Protein AF-A0A212CQG6-F1 (afdb_monomer_lite)

Structure (mmCIF, N/CA/C/O backbone):
data_AF-A0A212CQG6-F1
#
_entry.id   AF-A0A212CQG6-F1
#
loop_
_atom_site.group_PDB
_atom_site.id
_atom_site.type_symbol
_atom_site.label_atom_id
_atom_site.label_alt_id
_atom_site.label_comp_id
_atom_site.label_asym_id
_atom_site.label_entity_id
_atom_site.label_seq_id
_atom_site.pdbx_PDB_ins_code
_atom_site.Cartn_x
_atom_site.Cartn_y
_atom_site.Cartn_z
_atom_site.occupancy
_atom_site.B_iso_or_equiv
_atom_site.auth_seq_id
_atom_site.auth_comp_id
_atom_site.auth_asym_id
_atom_site.auth_atom_id
_atom_site.pdbx_PDB_model_num
ATOM 1 N N . MET A 1 1 ? 47.021 -49.948 10.231 1.00 38.47 1 MET A N 1
ATOM 2 C CA . MET A 1 1 ? 47.602 -49.921 8.871 1.00 38.47 1 MET A CA 1
ATOM 3 C C . MET A 1 1 ? 46.712 -50.803 8.015 1.00 38.47 1 MET A C 1
ATOM 5 O O . MET A 1 1 ? 46.588 -51.970 8.334 1.00 38.47 1 MET A O 1
ATOM 9 N N . PHE A 1 2 ? 45.739 -50.201 7.339 1.00 29.62 2 PHE A N 1
ATOM 10 C CA . PHE A 1 2 ? 45.788 -49.665 5.967 1.00 29.62 2 PHE A CA 1
ATOM 11 C C . PHE A 1 2 ? 45.407 -50.724 4.922 1.00 29.62 2 PHE A C 1
ATOM 13 O O . PHE A 1 2 ? 45.912 -51.838 4.961 1.00 29.62 2 PHE A O 1
ATOM 20 N N . SER A 1 3 ? 44.562 -50.278 3.989 1.00 38.19 3 SER A N 1
ATOM 21 C CA . SER A 1 3 ? 44.072 -50.918 2.759 1.00 38.19 3 SER A CA 1
ATOM 22 C C . SER A 1 3 ? 42.860 -51.841 2.916 1.00 38.19 3 SER A C 1
ATOM 24 O O . SER A 1 3 ? 42.964 -52.923 3.472 1.00 38.19 3 SER A O 1
ATOM 26 N N . SER A 1 4 ? 41.636 -51.415 2.581 1.00 43.22 4 SER A N 1
ATOM 27 C CA . SER A 1 4 ? 41.109 -50.916 1.288 1.00 43.22 4 SER A CA 1
ATOM 28 C C . SER A 1 4 ? 40.989 -52.015 0.237 1.00 43.22 4 SER A C 1
ATOM 30 O O . SER A 1 4 ? 41.993 -52.411 -0.340 1.00 43.22 4 SER A O 1
ATOM 32 N N . LEU A 1 5 ? 39.749 -52.409 -0.073 1.00 51.06 5 LEU A N 1
ATOM 33 C CA . LEU A 1 5 ? 39.293 -52.641 -1.447 1.00 51.06 5 LEU A CA 1
ATOM 34 C C . LEU A 1 5 ? 37.752 -52.591 -1.484 1.00 51.06 5 LEU A C 1
ATOM 36 O O . LEU A 1 5 ? 37.067 -53.608 -1.512 1.00 51.06 5 LEU A O 1
ATOM 40 N N . TRP A 1 6 ? 37.195 -51.376 -1.420 1.00 42.91 6 TRP A N 1
ATOM 41 C CA . TRP A 1 6 ? 35.803 -51.149 -1.812 1.00 42.91 6 TRP A CA 1
ATOM 42 C C . TRP A 1 6 ? 35.718 -51.286 -3.327 1.00 42.91 6 TRP A C 1
ATOM 44 O O . TRP A 1 6 ? 36.415 -50.593 -4.071 1.00 42.91 6 TRP A O 1
ATOM 54 N N . ASN A 1 7 ? 34.913 -52.250 -3.754 1.00 45.47 7 ASN A N 1
ATOM 55 C CA . ASN A 1 7 ? 34.765 -52.635 -5.142 1.00 45.47 7 ASN A CA 1
ATOM 56 C C . ASN A 1 7 ? 34.152 -51.480 -5.946 1.00 45.47 7 ASN A C 1
ATOM 58 O O . ASN A 1 7 ? 33.203 -50.826 -5.514 1.00 45.47 7 ASN A O 1
ATOM 62 N N . GLN A 1 8 ? 34.748 -51.225 -7.103 1.00 41.41 8 GLN A N 1
ATOM 63 C CA . GLN A 1 8 ? 34.442 -50.117 -7.996 1.00 41.41 8 GLN A CA 1
ATOM 64 C C . GLN A 1 8 ? 33.073 -50.335 -8.648 1.00 41.41 8 GLN A C 1
ATOM 66 O O . GLN A 1 8 ? 32.881 -51.310 -9.372 1.00 41.41 8 GLN A O 1
ATOM 71 N N . HIS A 1 9 ? 32.138 -49.406 -8.442 1.00 45.62 9 HIS A N 1
ATOM 72 C CA . HIS A 1 9 ? 30.946 -49.294 -9.278 1.00 45.62 9 HIS A CA 1
ATOM 73 C C . HIS A 1 9 ? 30.843 -47.867 -9.831 1.00 45.62 9 HIS A C 1
ATOM 75 O O . HIS A 1 9 ? 31.019 -46.875 -9.130 1.00 45.62 9 HIS A O 1
ATOM 81 N N . THR A 1 10 ? 30.659 -47.822 -11.142 1.00 57.56 10 THR A N 1
ATOM 82 C CA . THR A 1 10 ? 30.784 -46.716 -12.100 1.00 57.56 10 THR A CA 1
ATOM 83 C C . THR A 1 10 ? 29.965 -45.456 -11.777 1.00 57.56 10 THR A C 1
ATOM 85 O O . THR A 1 10 ? 28.824 -45.600 -11.336 1.00 57.56 10 THR A O 1
ATOM 88 N N . PRO A 1 11 ? 30.428 -44.234 -12.122 1.00 39.69 11 PRO A N 1
ATOM 89 C CA . PRO A 1 11 ? 29.563 -43.061 -12.141 1.00 39.69 11 PRO A CA 1
ATOM 90 C C . PRO A 1 11 ? 28.748 -43.052 -13.441 1.00 39.69 11 PRO A C 1
ATOM 92 O O . PRO A 1 11 ? 29.290 -42.939 -14.542 1.00 39.69 11 PRO A O 1
ATOM 95 N N . GLN A 1 12 ? 27.430 -43.192 -13.323 1.00 43.44 12 GLN A N 1
ATOM 96 C CA . GLN A 1 12 ? 26.518 -43.027 -14.450 1.00 43.44 12 GLN A CA 1
ATOM 97 C C . GLN A 1 12 ? 26.295 -41.528 -14.697 1.00 43.44 12 GLN A C 1
ATOM 99 O O . GLN A 1 12 ? 26.003 -40.763 -13.779 1.00 43.44 12 GLN A O 1
ATOM 104 N N . LYS A 1 13 ? 26.519 -41.128 -15.952 1.00 42.31 13 LYS A N 1
ATOM 105 C CA . LYS A 1 13 ? 26.384 -39.778 -16.507 1.00 42.31 13 LYS A CA 1
ATOM 106 C C . LYS A 1 13 ? 25.130 -39.040 -16.027 1.00 42.31 13 LYS A C 1
ATOM 108 O O . LYS A 1 13 ? 24.023 -39.565 -16.085 1.00 42.31 13 LYS A O 1
ATOM 113 N N . ALA A 1 14 ? 25.332 -37.769 -15.695 1.00 41.09 14 ALA A N 1
ATOM 114 C CA . ALA A 1 14 ? 24.298 -36.752 -15.597 1.00 41.09 14 ALA A CA 1
ATOM 115 C C . ALA A 1 14 ? 23.564 -36.555 -16.938 1.00 41.09 14 ALA A C 1
ATOM 117 O O . ALA A 1 14 ? 24.206 -36.433 -17.981 1.00 41.09 14 ALA A O 1
ATOM 118 N N . MET A 1 15 ? 22.235 -36.454 -16.882 1.00 38.47 15 MET A N 1
ATOM 119 C CA . MET A 1 15 ? 21.417 -35.674 -17.817 1.00 38.47 15 MET A CA 1
ATOM 120 C C . MET A 1 15 ? 20.068 -35.374 -17.152 1.00 38.47 15 MET A C 1
ATOM 122 O O . MET A 1 15 ? 19.092 -36.100 -17.307 1.00 38.47 15 MET A O 1
ATOM 126 N N . ALA A 1 16 ? 20.024 -34.318 -16.341 1.00 34.41 16 ALA A N 1
ATOM 127 C CA . ALA A 1 16 ? 18.751 -33.706 -15.992 1.00 34.41 16 ALA A CA 1
ATOM 128 C C . ALA A 1 16 ? 18.310 -32.884 -17.211 1.00 34.41 16 ALA A C 1
ATOM 130 O O . ALA A 1 16 ? 18.997 -31.944 -17.608 1.00 34.41 16 ALA A O 1
ATOM 131 N N . TYR A 1 17 ? 17.214 -33.302 -17.841 1.00 33.97 17 TYR A N 1
ATOM 132 C CA . TYR A 1 17 ? 16.512 -32.534 -18.866 1.00 33.97 17 TYR A CA 1
ATOM 133 C C . TYR A 1 17 ? 16.057 -31.213 -18.230 1.00 33.97 17 TYR A C 1
ATOM 135 O O . TYR A 1 17 ? 15.353 -31.233 -17.222 1.00 33.97 17 TYR A O 1
ATOM 143 N N . PHE A 1 18 ? 16.500 -30.079 -18.769 1.00 33.38 18 PHE A N 1
ATOM 144 C CA . PHE A 1 18 ? 16.054 -28.761 -18.326 1.00 33.38 18 PHE A CA 1
ATOM 145 C C . PHE A 1 18 ? 14.871 -28.3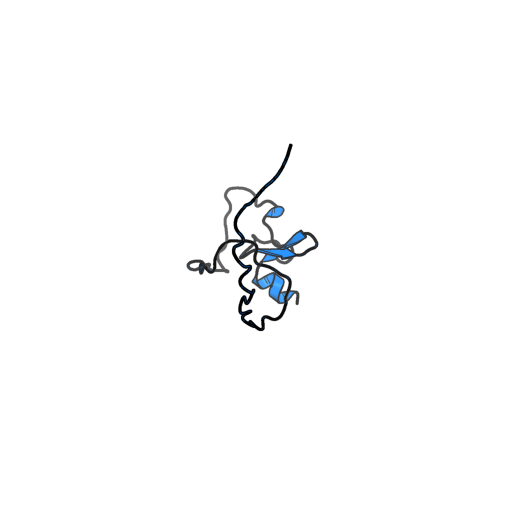56 -19.209 1.00 33.38 18 PHE A C 1
ATOM 147 O O . PHE A 1 18 ? 15.026 -28.210 -20.420 1.00 33.38 18 PHE A O 1
ATOM 154 N N . GLU A 1 19 ? 13.684 -28.239 -18.618 1.00 45.59 19 GLU A N 1
ATOM 155 C CA . GLU A 1 19 ? 12.506 -27.688 -19.284 1.00 45.59 19 GLU A CA 1
ATOM 156 C C . GLU A 1 19 ? 12.685 -26.169 -19.423 1.00 45.59 19 GLU A C 1
ATOM 158 O O . GLU A 1 19 ? 12.787 -25.449 -18.428 1.00 45.59 19 GLU A O 1
ATOM 163 N N . GLU A 1 20 ? 12.737 -25.666 -20.657 1.00 43.12 20 GLU A N 1
ATOM 164 C CA . GLU A 1 20 ? 12.608 -24.234 -20.922 1.00 43.12 20 GLU A CA 1
ATOM 165 C C . GLU A 1 20 ? 11.164 -23.796 -20.659 1.00 43.12 20 GLU A C 1
ATOM 167 O O . GLU A 1 20 ? 10.256 -24.082 -21.439 1.00 43.12 20 GLU A O 1
ATOM 172 N N . GLN A 1 21 ? 10.951 -23.060 -19.569 1.00 40.47 21 GLN A N 1
ATOM 173 C CA . GLN A 1 21 ? 9.756 -22.244 -19.387 1.00 40.47 21 GLN A CA 1
ATOM 174 C C . GLN A 1 21 ? 10.154 -20.778 -19.528 1.00 40.47 21 GLN A C 1
ATOM 176 O O . GLN A 1 21 ? 10.740 -20.177 -18.627 1.00 40.47 21 GLN A O 1
ATOM 181 N N . GLY A 1 22 ? 9.837 -20.214 -20.694 1.00 41.88 22 GLY A N 1
ATOM 182 C CA . GLY A 1 22 ? 9.922 -18.787 -20.970 1.00 41.88 22 GLY A CA 1
ATOM 183 C C . GLY A 1 22 ? 8.990 -18.010 -20.042 1.00 41.88 22 GLY A C 1
ATOM 184 O O . GLY A 1 22 ? 7.814 -17.820 -20.338 1.00 41.88 22 GLY A O 1
ATOM 185 N N . GLY A 1 23 ? 9.525 -17.574 -18.906 1.00 40.84 23 GLY A N 1
ATOM 186 C CA . GLY A 1 23 ? 8.866 -16.700 -17.946 1.00 40.84 23 GLY A CA 1
ATOM 187 C C . GLY A 1 23 ? 9.632 -15.390 -17.840 1.00 40.84 23 GLY A C 1
ATOM 188 O O . GLY A 1 23 ? 10.787 -15.364 -17.425 1.00 40.84 23 GLY A O 1
ATOM 189 N N . VAL A 1 24 ? 8.985 -14.294 -18.226 1.00 54.56 24 VAL A N 1
ATOM 190 C CA . VAL A 1 24 ? 9.491 -12.924 -18.069 1.00 54.56 24 VAL A CA 1
ATOM 191 C C . VAL A 1 24 ? 9.855 -12.692 -16.591 1.00 54.56 24 VAL A C 1
ATOM 193 O O . VAL A 1 24 ? 8.999 -12.924 -15.731 1.00 54.56 24 VAL A O 1
ATOM 196 N N . PRO A 1 25 ? 11.069 -12.231 -16.237 1.00 45.91 25 PRO A N 1
ATOM 197 C CA . PRO A 1 25 ? 11.430 -12.053 -14.842 1.00 45.91 25 PRO A CA 1
ATOM 198 C C . PRO A 1 25 ? 10.868 -10.715 -14.362 1.00 45.91 25 PRO A C 1
ATOM 200 O O . PRO A 1 25 ? 11.549 -9.694 -14.367 1.00 45.91 25 PRO A O 1
ATOM 203 N N . CYS A 1 26 ? 9.609 -10.695 -13.934 1.00 48.59 26 CYS A N 1
ATOM 204 C CA . CYS A 1 26 ? 9.146 -9.617 -13.071 1.00 48.59 26 CYS A CA 1
ATOM 205 C C . CYS A 1 26 ? 9.407 -10.043 -11.624 1.00 48.59 26 CYS A C 1
ATOM 207 O O . CYS A 1 26 ? 8.706 -10.894 -11.078 1.00 48.59 26 CYS A O 1
ATOM 209 N N . GLY A 1 27 ? 10.471 -9.487 -11.037 1.00 53.06 27 GLY A N 1
ATOM 210 C CA . GLY A 1 27 ? 10.997 -9.798 -9.706 1.00 53.06 27 GLY A CA 1
ATOM 211 C C . GLY A 1 27 ? 10.093 -9.389 -8.539 1.00 53.06 27 GLY A C 1
ATOM 212 O O . GLY A 1 27 ? 10.509 -8.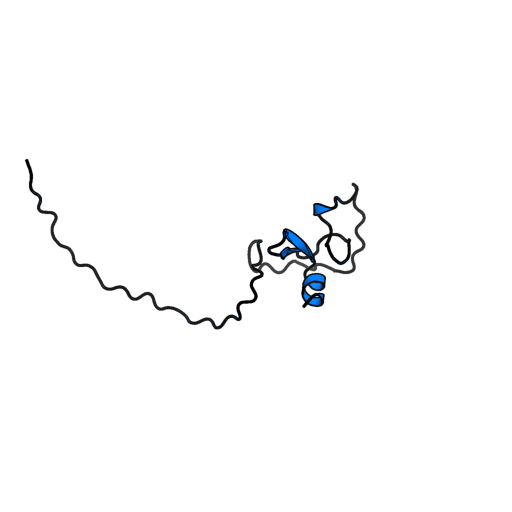627 -7.674 1.00 53.06 27 GLY A O 1
ATOM 213 N N . PHE A 1 28 ? 8.876 -9.926 -8.483 1.00 48.81 28 PHE A N 1
ATOM 214 C CA . PHE A 1 28 ? 8.002 -9.869 -7.314 1.00 48.81 28 PHE A CA 1
ATOM 215 C C . PHE A 1 28 ? 7.456 -11.272 -7.040 1.00 48.81 28 PHE A C 1
ATOM 217 O O . PHE A 1 28 ? 6.321 -11.604 -7.378 1.00 48.81 28 PHE A O 1
ATOM 224 N N . THR A 1 29 ? 8.286 -12.131 -6.449 1.00 52.50 29 THR A N 1
ATOM 225 C CA . THR A 1 29 ? 7.875 -13.474 -6.026 1.00 52.50 29 THR A CA 1
ATOM 226 C C . THR A 1 29 ? 6.744 -13.385 -4.999 1.00 52.50 29 THR A C 1
ATOM 228 O O . THR A 1 29 ? 6.902 -12.762 -3.948 1.00 52.50 29 THR A O 1
ATOM 231 N N . ARG A 1 30 ? 5.604 -14.022 -5.295 1.00 58.00 30 ARG A N 1
ATOM 232 C CA . ARG A 1 30 ? 4.466 -14.199 -4.379 1.00 58.00 30 ARG A CA 1
ATOM 233 C C . ARG A 1 30 ? 4.939 -14.965 -3.139 1.00 58.00 30 ARG A C 1
ATOM 235 O O . ARG A 1 30 ? 5.377 -16.101 -3.263 1.00 58.00 30 ARG A O 1
ATOM 242 N N . GLN A 1 31 ? 4.866 -14.364 -1.952 1.00 59.44 31 GLN A N 1
ATOM 243 C CA . GLN A 1 31 ? 5.419 -14.961 -0.723 1.00 59.44 31 GLN A CA 1
ATOM 244 C C . GLN A 1 31 ? 4.418 -15.794 0.106 1.00 59.44 31 GLN A C 1
ATOM 246 O O . GLN A 1 31 ? 4.654 -16.006 1.290 1.00 59.44 31 GLN A O 1
ATOM 251 N N . ASN A 1 32 ? 3.307 -16.291 -0.455 1.00 62.97 32 ASN A N 1
ATOM 252 C CA . ASN A 1 32 ? 2.416 -17.190 0.295 1.00 62.97 32 ASN A CA 1
ATOM 253 C C . ASN A 1 32 ? 1.748 -18.252 -0.599 1.00 62.97 32 ASN A C 1
ATOM 255 O O . ASN A 1 32 ? 1.251 -17.944 -1.686 1.00 62.97 32 ASN A O 1
ATOM 259 N N . SER A 1 33 ? 1.814 -19.476 -0.070 1.00 61.75 33 SER A N 1
ATOM 260 C CA . SER A 1 33 ? 1.324 -20.803 -0.454 1.00 61.75 33 SER A CA 1
ATOM 261 C C . SER A 1 33 ? 0.337 -20.883 -1.616 1.00 61.75 33 SER A C 1
ATOM 263 O O . SER A 1 33 ? -0.769 -20.370 -1.517 1.00 61.75 33 SER A O 1
ATOM 265 N N . GLY A 1 34 ? 0.719 -21.658 -2.638 1.00 61.28 34 GLY A N 1
ATOM 266 C CA . GLY A 1 34 ? -0.186 -22.371 -3.543 1.00 61.28 34 GLY A CA 1
ATOM 267 C C . GLY A 1 34 ? -1.058 -21.528 -4.477 1.00 61.28 34 GLY A C 1
ATOM 268 O O . GLY A 1 34 ? -1.466 -20.410 -4.192 1.00 61.28 34 GLY A O 1
ATOM 269 N N . ASN A 1 35 ? -1.406 -22.119 -5.617 1.00 65.38 35 ASN A N 1
ATOM 270 C CA . ASN A 1 35 ? -2.311 -21.541 -6.611 1.00 65.38 35 ASN A CA 1
ATOM 271 C C . ASN A 1 35 ? -3.790 -21.564 -6.155 1.00 65.38 35 ASN A C 1
ATOM 273 O O . ASN A 1 35 ? -4.685 -21.641 -6.995 1.00 65.38 35 ASN A O 1
ATOM 277 N N . SER A 1 36 ? -4.068 -21.575 -4.842 1.00 60.19 36 SER A N 1
ATOM 278 C CA . SER A 1 36 ? -5.439 -21.630 -4.334 1.00 60.19 36 SER A CA 1
ATOM 279 C C . SER A 1 36 ? -6.136 -20.313 -4.654 1.00 60.19 36 SER A C 1
ATOM 281 O O . SER A 1 36 ? -5.855 -19.276 -4.048 1.00 60.19 36 SER A O 1
ATOM 283 N N . ILE A 1 37 ? -7.027 -20.376 -5.636 1.00 59.81 37 ILE A N 1
ATOM 284 C CA . ILE A 1 37 ? -8.024 -19.355 -5.915 1.00 59.81 37 ILE A CA 1
ATOM 285 C C . ILE A 1 37 ? -8.783 -19.053 -4.617 1.00 59.81 37 ILE A C 1
ATOM 287 O O . ILE A 1 37 ? -9.364 -19.940 -3.995 1.00 59.81 37 ILE A O 1
ATOM 291 N N . SER A 1 38 ? -8.681 -17.805 -4.160 1.00 63.31 38 SER A N 1
ATOM 292 C CA . SER A 1 38 ? -9.446 -17.307 -3.021 1.00 63.31 38 SER A CA 1
ATOM 293 C C . SER A 1 38 ? -10.915 -17.354 -3.411 1.00 63.31 38 SER A C 1
ATOM 295 O O . SER A 1 38 ? -11.278 -16.760 -4.423 1.00 63.31 38 SER A O 1
ATOM 297 N N . LEU A 1 39 ? -11.730 -18.071 -2.638 1.00 58.19 39 LEU A N 1
ATOM 298 C CA . LEU A 1 39 ? -13.182 -18.039 -2.781 1.00 58.19 39 LEU A CA 1
ATOM 299 C C . LEU A 1 39 ? -13.628 -16.585 -2.589 1.00 58.19 39 LEU A C 1
ATOM 301 O O . LEU A 1 39 ? -13.359 -16.001 -1.540 1.00 58.19 39 LEU A O 1
ATOM 305 N N . ASP A 1 40 ? -14.162 -16.013 -3.666 1.00 60.28 40 ASP A N 1
ATOM 306 C CA . ASP A 1 40 ? -14.941 -14.775 -3.751 1.00 60.28 40 ASP A CA 1
ATOM 307 C C . ASP A 1 40 ? -14.496 -13.670 -2.783 1.00 60.28 40 ASP A C 1
ATOM 309 O O . ASP A 1 40 ? -15.165 -13.315 -1.813 1.00 60.28 40 ASP A O 1
ATOM 313 N N . PHE A 1 41 ? -13.304 -13.132 -3.043 1.00 61.72 41 PHE A N 1
ATOM 314 C CA . PHE A 1 41 ? -12.883 -11.887 -2.424 1.00 61.72 41 PHE A CA 1
ATOM 315 C C . PHE A 1 41 ? -13.569 -10.726 -3.156 1.00 61.72 41 PHE A C 1
ATOM 317 O O . PHE A 1 41 ? -13.116 -10.334 -4.230 1.00 61.72 41 PHE A O 1
ATOM 324 N N . GLU A 1 42 ? -14.643 -10.192 -2.576 1.00 67.44 42 GLU A N 1
ATOM 325 C CA . GLU A 1 42 ? -15.317 -8.984 -3.062 1.00 67.44 42 GLU A CA 1
ATOM 326 C C . GLU A 1 42 ? -14.490 -7.741 -2.671 1.00 67.44 42 GLU A C 1
ATOM 328 O O . GLU A 1 42 ? -14.433 -7.388 -1.488 1.00 67.44 42 GLU A O 1
ATOM 333 N N . PRO A 1 43 ? -13.815 -7.073 -3.627 1.00 58.88 43 PRO A N 1
ATOM 334 C CA . PRO A 1 43 ? -12.900 -5.964 -3.346 1.00 58.88 43 PRO A CA 1
ATOM 335 C C . PRO A 1 43 ? -13.590 -4.692 -2.843 1.00 58.88 43 PRO A C 1
ATOM 337 O O . PRO A 1 43 ? -12.906 -3.813 -2.321 1.00 58.88 43 PRO A O 1
ATOM 340 N N . ASP A 1 44 ? -14.916 -4.617 -2.967 1.00 63.62 44 ASP A N 1
ATOM 341 C CA . ASP A 1 44 ? -15.735 -3.468 -2.570 1.00 63.62 44 ASP A CA 1
ATOM 342 C C . ASP A 1 44 ? -16.409 -3.650 -1.197 1.00 63.62 44 ASP A C 1
ATOM 344 O O . ASP A 1 44 ? -17.287 -2.876 -0.818 1.00 63.62 44 ASP A O 1
ATOM 348 N N . ALA A 1 45 ? -16.017 -4.667 -0.423 1.00 72.12 45 ALA A N 1
ATOM 349 C CA . ALA A 1 45 ? -16.531 -4.841 0.930 1.00 72.12 45 ALA A CA 1
ATOM 350 C C . ALA A 1 45 ? -15.973 -3.763 1.880 1.00 72.12 45 ALA A C 1
ATOM 352 O O . ALA A 1 45 ? -14.765 -3.663 2.104 1.00 72.12 45 ALA A O 1
ATOM 353 N N . GLU A 1 46 ? -16.858 -2.976 2.496 1.00 79.19 46 GLU A N 1
ATOM 354 C CA . GLU A 1 46 ? -16.485 -2.095 3.603 1.00 79.19 46 GLU A CA 1
ATOM 355 C C . GLU A 1 46 ? -16.210 -2.926 4.866 1.00 79.19 46 GLU A C 1
ATOM 357 O O . GLU A 1 46 ? -17.088 -3.608 5.396 1.00 79.19 46 GLU A O 1
ATOM 362 N N . TYR A 1 47 ? -14.976 -2.870 5.370 1.00 84.81 47 TYR A N 1
ATOM 363 C CA . TYR A 1 47 ? -14.590 -3.573 6.593 1.00 84.81 47 TYR A CA 1
ATOM 364 C C . TYR A 1 47 ? -14.835 -2.715 7.827 1.00 84.81 47 TYR A C 1
ATOM 366 O O . TYR A 1 47 ? -14.263 -1.634 7.973 1.00 84.81 47 TYR A O 1
ATOM 374 N N . GLN A 1 48 ? -15.590 -3.261 8.777 1.00 90.50 48 GLN A N 1
ATOM 375 C CA . GLN A 1 48 ? -15.636 -2.755 10.141 1.00 90.50 48 GLN A CA 1
ATOM 376 C C . GLN A 1 48 ? -14.752 -3.631 11.035 1.00 90.50 48 GLN A C 1
ATOM 378 O O . GLN A 1 48 ? -15.079 -4.780 11.326 1.00 90.50 48 GLN A O 1
ATOM 383 N N . PHE A 1 49 ? -13.615 -3.090 11.470 1.00 91.31 49 PHE A N 1
ATOM 384 C CA . PHE A 1 49 ? -12.720 -3.778 12.399 1.00 91.31 49 PHE A CA 1
ATOM 385 C C . PHE A 1 49 ? -13.178 -3.565 13.846 1.00 91.31 49 PHE A C 1
ATOM 387 O O . PHE A 1 49 ? -13.601 -2.470 14.211 1.00 91.31 49 PHE A O 1
ATOM 394 N N . VAL A 1 50 ? -13.076 -4.612 14.672 1.00 95.31 50 VAL A N 1
ATOM 395 C CA . VAL A 1 50 ? -13.349 -4.525 16.121 1.00 95.31 50 VAL A CA 1
ATOM 396 C C . VAL A 1 50 ? -12.312 -3.638 16.811 1.00 95.31 50 VAL A C 1
ATOM 398 O O . VAL A 1 50 ? -12.652 -2.819 17.660 1.00 95.31 50 VAL A O 1
ATOM 401 N N . GLU A 1 51 ? -11.049 -3.789 16.419 1.00 96.06 51 GLU A N 1
ATOM 402 C CA . GLU A 1 51 ? -9.929 -2.987 16.901 1.00 96.06 51 GLU A CA 1
ATOM 403 C C . GLU A 1 51 ? -9.438 -2.028 15.816 1.00 96.06 51 GLU A C 1
ATOM 405 O O . GLU A 1 51 ? -9.704 -2.203 14.625 1.00 96.0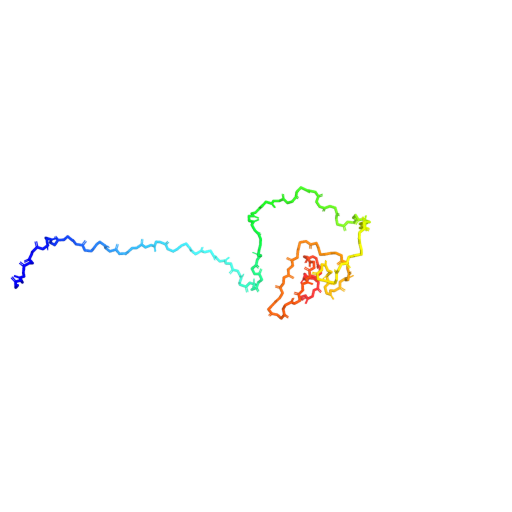6 51 GLU A O 1
ATOM 410 N N . GLN A 1 52 ? -8.680 -1.008 16.219 1.00 95.19 52 GLN A N 1
ATOM 411 C CA . GLN A 1 52 ? -8.073 -0.090 15.267 1.00 95.19 52 GLN A CA 1
ATOM 412 C C . GLN A 1 52 ? -7.082 -0.829 14.360 1.00 95.19 52 GLN A C 1
ATOM 414 O O . GLN A 1 52 ? -6.147 -1.476 14.829 1.00 95.19 52 GLN A O 1
ATOM 419 N N . LEU A 1 53 ? -7.240 -0.660 13.045 1.00 95.25 53 LEU A N 1
ATOM 420 C CA . LEU A 1 53 ? -6.333 -1.250 12.066 1.00 95.25 53 LEU A CA 1
ATOM 421 C C . LEU A 1 53 ? -4.915 -0.672 12.208 1.00 95.25 53 LEU A C 1
ATOM 423 O O . LEU A 1 53 ? -4.677 0.515 11.947 1.00 95.25 53 LEU A O 1
ATOM 427 N N . GLU A 1 54 ? -3.965 -1.531 12.578 1.00 96.69 54 GLU A N 1
ATOM 428 C CA . GLU A 1 54 ? -2.552 -1.166 12.681 1.00 96.69 54 GLU A CA 1
ATOM 429 C C . GLU A 1 54 ? -1.953 -0.790 11.317 1.00 96.69 54 GLU A C 1
ATOM 431 O O . GLU A 1 54 ? -2.289 -1.359 10.277 1.00 96.69 54 GLU A O 1
ATOM 436 N N . GLU A 1 55 ? -0.979 0.122 11.322 1.00 95.88 55 GLU A N 1
ATOM 437 C CA . GLU A 1 55 ? -0.352 0.640 10.098 1.00 95.88 55 GLU A CA 1
ATOM 438 C C . GLU A 1 55 ? 0.330 -0.453 9.258 1.00 95.88 55 GLU A C 1
ATOM 440 O O . GLU A 1 55 ? 0.288 -0.421 8.031 1.00 95.88 55 GLU A O 1
ATOM 445 N N . ARG A 1 56 ? 0.889 -1.484 9.905 1.00 95.75 56 ARG A N 1
ATOM 446 C CA . ARG A 1 56 ? 1.556 -2.616 9.231 1.00 95.75 56 ARG A CA 1
ATOM 447 C C . ARG A 1 56 ? 0.634 -3.451 8.332 1.00 95.75 56 ARG A C 1
ATOM 449 O O . ARG A 1 56 ? 1.132 -4.245 7.528 1.00 95.75 56 ARG A O 1
ATOM 456 N N . TYR A 1 57 ? -0.681 -3.306 8.503 1.00 96.19 57 TYR A N 1
ATOM 457 C CA . TYR A 1 57 ? -1.713 -3.989 7.722 1.00 96.19 57 TYR A CA 1
ATOM 458 C C . TYR A 1 57 ? -2.318 -3.109 6.630 1.00 96.19 57 TYR A C 1
ATOM 460 O O . TYR A 1 57 ? -3.222 -3.560 5.925 1.00 96.19 57 TYR A O 1
ATOM 468 N N . LYS A 1 58 ? -1.828 -1.876 6.471 1.00 96.25 58 LYS A N 1
ATOM 469 C CA . LYS A 1 58 ? -2.315 -0.943 5.462 1.00 96.25 58 LYS A CA 1
ATOM 470 C C . LYS A 1 58 ? -1.446 -0.957 4.215 1.00 96.25 58 LYS A C 1
ATOM 472 O O . LYS A 1 58 ? -0.229 -1.128 4.256 1.00 96.25 58 LYS A O 1
ATOM 477 N N . CYS A 1 59 ? -2.102 -0.751 3.085 1.00 95.94 59 CYS A N 1
ATOM 478 C CA . CYS A 1 59 ? -1.456 -0.499 1.812 1.00 95.94 59 CYS A CA 1
ATOM 479 C C . CYS A 1 59 ? -0.753 0.861 1.835 1.00 95.94 59 CYS A C 1
ATOM 481 O O . CYS A 1 59 ? -1.377 1.880 2.135 1.00 95.94 59 CYS A O 1
ATOM 483 N N . ALA A 1 60 ? 0.516 0.900 1.428 1.00 97.06 60 ALA A N 1
ATOM 484 C CA . ALA A 1 60 ? 1.290 2.138 1.348 1.00 97.06 60 ALA A CA 1
ATOM 485 C C . ALA A 1 60 ? 0.731 3.150 0.322 1.00 97.06 60 ALA A C 1
ATOM 487 O O . ALA A 1 60 ? 1.044 4.335 0.405 1.00 97.06 60 ALA A O 1
ATOM 488 N N . PHE A 1 61 ? -0.107 2.698 -0.622 1.00 95.94 61 PHE A N 1
ATOM 489 C CA . PHE A 1 61 ? -0.752 3.545 -1.629 1.00 95.94 61 PHE A CA 1
ATOM 490 C C . PHE A 1 61 ? -2.158 3.999 -1.208 1.00 95.94 61 PHE A C 1
ATOM 492 O O . PHE A 1 61 ? -2.374 5.187 -0.993 1.00 95.94 61 PHE A O 1
ATOM 499 N N . CYS A 1 62 ? -3.113 3.072 -1.054 1.00 94.94 62 CYS A N 1
ATOM 500 C CA . CYS A 1 62 ? -4.511 3.427 -0.774 1.00 94.94 62 CYS A CA 1
ATOM 501 C C . CYS A 1 62 ? -4.832 3.635 0.714 1.00 94.94 62 CYS A C 1
ATOM 503 O O . CYS A 1 62 ? -5.941 4.048 1.027 1.00 94.94 62 CYS A O 1
ATOM 505 N N . ARG A 1 63 ? -3.895 3.350 1.633 1.00 95.00 63 ARG A N 1
ATOM 506 C CA . ARG A 1 63 ? -4.060 3.455 3.100 1.00 95.00 63 ARG A CA 1
ATOM 507 C C . ARG A 1 63 ? -5.166 2.572 3.711 1.00 95.00 63 ARG A C 1
ATOM 509 O O . ARG A 1 63 ? -5.350 2.609 4.924 1.00 95.00 63 ARG A O 1
ATOM 516 N N . SER A 1 64 ? -5.849 1.749 2.919 1.00 93.19 64 SER A N 1
ATOM 517 C CA . SER A 1 64 ? -6.803 0.732 3.383 1.00 93.19 64 SER A CA 1
ATOM 518 C C . SER A 1 64 ? -6.106 -0.585 3.732 1.00 93.19 64 SER A C 1
ATOM 520 O O . SER A 1 64 ? -4.906 -0.742 3.487 1.00 93.19 64 SER A O 1
ATOM 522 N N . VAL A 1 65 ? -6.850 -1.539 4.297 1.00 94.25 65 VAL A N 1
ATOM 523 C CA . VAL A 1 65 ? -6.350 -2.893 4.581 1.00 94.25 65 VAL A CA 1
ATOM 524 C C . VAL A 1 65 ? -5.769 -3.554 3.321 1.00 94.25 65 VAL A C 1
ATOM 526 O O . VAL A 1 65 ? -6.226 -3.334 2.200 1.00 94.25 65 VAL A O 1
ATOM 529 N N . LEU A 1 66 ? -4.703 -4.332 3.498 1.00 93.62 66 LEU A N 1
ATOM 530 C CA . LEU A 1 66 ? -4.013 -5.011 2.406 1.00 93.62 66 LEU A CA 1
ATOM 531 C C . LEU A 1 66 ? -4.862 -6.135 1.794 1.00 93.62 66 LEU A C 1
ATOM 533 O O . LEU A 1 66 ? -5.139 -7.141 2.445 1.00 93.62 66 LEU A O 1
ATOM 537 N N . HIS A 1 67 ? -5.146 -6.021 0.498 1.00 90.75 67 HIS A N 1
ATOM 538 C CA . HIS A 1 67 ? -5.793 -7.065 -0.297 1.00 90.75 67 HIS A CA 1
ATOM 539 C C . HIS A 1 67 ? -4.805 -7.717 -1.255 1.00 90.75 67 HIS A C 1
ATOM 541 O O . HIS A 1 67 ? -4.247 -7.045 -2.126 1.00 90.75 67 HIS A O 1
ATOM 547 N N . ASN A 1 68 ? -4.589 -9.028 -1.084 1.00 89.56 68 ASN A N 1
ATOM 548 C CA . ASN A 1 68 ? -3.556 -9.799 -1.785 1.00 89.56 68 ASN A CA 1
ATOM 549 C C . ASN A 1 68 ? -2.191 -9.061 -1.753 1.00 89.56 68 ASN A C 1
ATOM 551 O O . ASN A 1 68 ? -1.772 -8.502 -2.768 1.00 89.56 68 ASN A O 1
ATOM 555 N N . PRO A 1 69 ? -1.541 -8.962 -0.574 1.00 94.12 69 PRO A N 1
ATOM 556 C CA . PRO A 1 69 ? -0.393 -8.083 -0.361 1.00 94.12 69 PRO A CA 1
ATOM 557 C C . PRO A 1 69 ? 0.837 -8.462 -1.191 1.00 94.12 69 PRO A C 1
ATOM 559 O O . PRO A 1 69 ? 1.241 -9.623 -1.246 1.00 94.12 69 PRO A O 1
ATOM 562 N N . HIS A 1 70 ? 1.501 -7.445 -1.735 1.00 93.94 70 HIS A N 1
ATOM 563 C CA . HIS A 1 70 ? 2.808 -7.535 -2.379 1.00 93.94 70 HIS A CA 1
ATOM 564 C C . HIS A 1 70 ? 3.813 -6.645 -1.648 1.00 93.94 70 HIS A C 1
ATOM 566 O O . HIS A 1 70 ? 3.531 -5.472 -1.404 1.00 93.94 70 HIS A O 1
ATOM 572 N N . GLN A 1 71 ? 4.986 -7.189 -1.318 1.00 95.56 71 GLN A N 1
ATOM 573 C CA . GLN A 1 71 ? 6.070 -6.447 -0.675 1.00 95.56 71 GLN A CA 1
ATOM 574 C C . GLN A 1 71 ? 7.209 -6.192 -1.668 1.00 95.56 71 GLN A C 1
ATOM 576 O O . GLN A 1 71 ? 7.623 -7.097 -2.391 1.00 95.56 71 GLN A O 1
ATOM 581 N N . THR A 1 72 ? 7.718 -4.963 -1.703 1.00 94.25 72 THR A N 1
ATOM 582 C CA . THR A 1 72 ? 8.872 -4.583 -2.530 1.00 94.25 72 THR A CA 1
ATOM 583 C C . THR A 1 72 ? 10.194 -4.810 -1.791 1.00 94.25 72 THR A C 1
ATOM 585 O O . THR A 1 72 ? 10.221 -5.000 -0.573 1.00 94.25 72 THR A O 1
ATOM 588 N N . GLY A 1 73 ? 11.320 -4.730 -2.510 1.00 94.62 73 GLY A N 1
ATOM 589 C CA . GLY A 1 73 ? 12.657 -4.838 -1.910 1.00 94.62 73 GLY A CA 1
ATOM 590 C C . GLY A 1 73 ? 12.967 -3.759 -0.862 1.00 94.62 73 GLY A C 1
ATOM 591 O O . GLY A 1 73 ? 13.768 -3.996 0.034 1.00 94.62 73 GLY A O 1
ATOM 592 N N . CYS A 1 74 ? 12.297 -2.601 -0.919 1.00 95.56 74 CYS A N 1
ATOM 593 C CA . CYS A 1 74 ? 12.409 -1.554 0.102 1.00 95.56 74 CYS A CA 1
ATOM 594 C C . CYS A 1 74 ? 11.467 -1.752 1.305 1.00 95.56 74 CYS A C 1
ATOM 596 O O . CYS A 1 74 ? 11.423 -0.901 2.187 1.00 95.56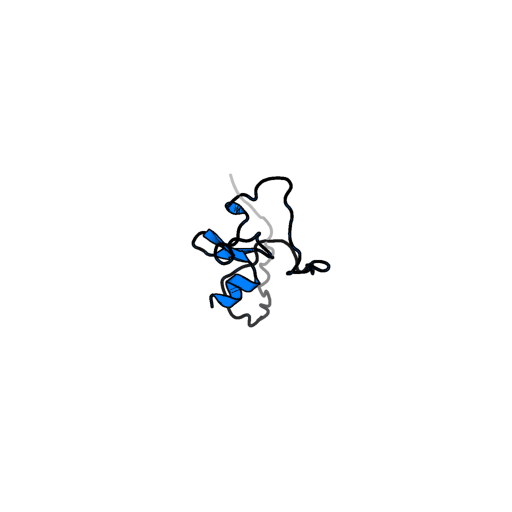 74 CYS A O 1
ATOM 598 N N . GLY A 1 75 ? 10.710 -2.853 1.354 1.00 94.12 75 GLY A N 1
ATOM 599 C CA . GLY A 1 75 ? 9.881 -3.234 2.502 1.00 94.12 75 GLY A CA 1
ATOM 600 C C . GLY A 1 75 ? 8.458 -2.671 2.512 1.00 94.12 75 GLY A C 1
ATOM 601 O O . GLY A 1 75 ? 7.666 -3.068 3.365 1.00 94.12 75 GLY A O 1
ATOM 602 N N . HIS A 1 76 ? 8.086 -1.808 1.563 1.00 95.75 76 HIS A N 1
ATOM 603 C CA . HIS A 1 76 ? 6.715 -1.301 1.463 1.00 95.75 76 HIS A CA 1
ATOM 604 C C . HIS A 1 76 ? 5.758 -2.384 0.956 1.00 95.75 76 HIS A C 1
ATOM 606 O O . HIS A 1 76 ? 6.105 -3.172 0.072 1.00 95.75 76 HIS A O 1
ATOM 612 N N . ARG A 1 77 ? 4.544 -2.408 1.515 1.00 97.44 77 ARG A N 1
ATOM 613 C CA . ARG A 1 77 ? 3.488 -3.367 1.170 1.00 97.44 77 ARG A CA 1
ATOM 614 C C . ARG A 1 77 ? 2.331 -2.671 0.464 1.00 97.44 77 ARG A C 1
ATOM 616 O O . ARG A 1 77 ? 1.894 -1.600 0.881 1.00 97.44 77 ARG A O 1
ATOM 623 N N . PHE A 1 78 ? 1.814 -3.309 -0.578 1.00 96.12 78 PHE A N 1
ATOM 624 C CA . PHE A 1 78 ? 0.752 -2.787 -1.436 1.00 96.12 78 PHE A CA 1
ATOM 625 C C . PHE A 1 78 ? -0.318 -3.848 -1.686 1.00 96.12 78 PHE A C 1
ATOM 627 O O . PHE A 1 78 ? -0.006 -5.039 -1.709 1.00 96.12 78 PHE A O 1
ATOM 634 N N . CYS A 1 79 ? -1.561 -3.431 -1.935 1.00 93.88 79 CYS A N 1
ATOM 635 C CA . CYS A 1 79 ? -2.574 -4.324 -2.501 1.00 93.88 79 CYS A CA 1
ATOM 636 C C . CYS A 1 79 ? -2.177 -4.751 -3.919 1.00 93.88 79 CYS A C 1
ATOM 638 O O . CYS A 1 79 ? -1.475 -4.010 -4.612 1.00 93.88 79 CYS A O 1
ATOM 640 N N . HIS A 1 80 ? -2.698 -5.887 -4.382 1.00 90.62 80 HIS A N 1
ATOM 641 C CA . HIS A 1 80 ? -2.477 -6.357 -5.750 1.00 90.62 80 HIS A CA 1
ATOM 642 C C . HIS A 1 80 ? -2.838 -5.304 -6.797 1.00 90.62 80 HIS A C 1
ATOM 644 O O . HI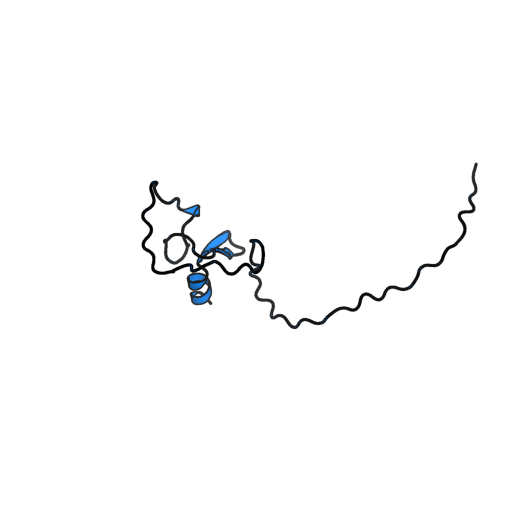S A 1 80 ? -1.990 -4.930 -7.597 1.00 90.62 80 HIS A O 1
ATOM 650 N N . HIS A 1 81 ? -4.052 -4.752 -6.745 1.00 91.12 81 HIS A N 1
ATOM 651 C CA . HIS A 1 81 ? -4.465 -3.729 -7.705 1.00 91.12 81 HIS A CA 1
ATOM 652 C C . HIS A 1 81 ? -3.592 -2.466 -7.610 1.00 91.12 81 HIS A C 1
ATOM 654 O O . HIS A 1 81 ? -3.134 -1.952 -8.623 1.00 91.12 81 HIS A O 1
ATOM 660 N N . CYS A 1 82 ? -3.256 -2.021 -6.394 1.00 94.44 82 CYS A N 1
ATOM 661 C CA . CYS A 1 82 ? -2.427 -0.831 -6.195 1.00 94.44 82 CYS A CA 1
ATOM 662 C C . CYS A 1 82 ? -1.005 -0.988 -6.750 1.00 94.44 82 CYS A C 1
ATOM 664 O O . CYS A 1 82 ? -0.482 -0.044 -7.330 1.00 94.44 82 CYS A O 1
ATOM 666 N N . ILE A 1 83 ? -0.370 -2.157 -6.597 1.00 94.62 83 ILE A N 1
ATOM 667 C CA . ILE A 1 83 ? 0.975 -2.373 -7.151 1.00 94.62 83 ILE A CA 1
ATOM 668 C C . ILE A 1 83 ? 0.961 -2.533 -8.674 1.00 94.62 83 ILE A C 1
ATOM 670 O O . ILE A 1 83 ? 1.999 -2.326 -9.296 1.00 94.62 83 ILE A O 1
ATOM 674 N N . LEU A 1 84 ? -0.171 -2.912 -9.286 1.00 91.38 84 LEU A N 1
ATOM 675 C CA . LEU A 1 84 ? -0.329 -2.880 -10.745 1.00 91.38 84 LEU A CA 1
ATOM 676 C C . LEU A 1 84 ? -0.395 -1.435 -11.260 1.00 91.38 84 LEU A C 1
ATOM 678 O O . LEU A 1 84 ? 0.212 -1.148 -12.284 1.00 91.38 84 LEU A O 1
ATOM 682 N N . SER A 1 85 ? -1.061 -0.534 -10.531 1.00 91.44 85 SER A N 1
ATOM 683 C CA . SER A 1 85 ? -1.217 0.882 -10.906 1.00 91.44 85 SER A CA 1
ATOM 684 C C . SER A 1 85 ? 0.039 1.743 -10.717 1.00 91.44 85 SER A C 1
ATOM 686 O O . SER A 1 85 ? 0.056 2.888 -11.153 1.00 91.44 85 SER A O 1
ATOM 688 N N . LEU A 1 86 ? 1.071 1.228 -10.042 1.00 86.06 86 LEU A N 1
ATOM 689 C CA . LEU A 1 86 ? 2.347 1.922 -9.803 1.00 86.06 86 LEU A CA 1
ATOM 690 C C . LEU A 1 86 ? 3.424 1.611 -10.861 1.00 86.06 86 LEU A C 1
ATOM 692 O O . LEU A 1 86 ? 4.583 1.979 -10.668 1.00 86.06 86 LEU A O 1
ATOM 696 N N . ARG A 1 87 ? 3.066 0.879 -11.919 1.00 71.44 87 ARG A N 1
ATOM 697 C CA . ARG A 1 87 ? 3.980 0.389 -12.961 1.00 71.44 87 ARG A CA 1
ATOM 698 C C . ARG A 1 87 ? 3.937 1.261 -14.200 1.00 71.44 87 ARG A C 1
ATOM 700 O O . ARG A 1 87 ? 2.831 1.740 -14.526 1.00 71.44 87 ARG A O 1
#

InterPro domains:
  IPR013083 Zinc finger, RING/FYVE/PHD-type [G3DSA:3.30.40.10] (29-87)
  IPR017907 Zinc finger, RING-type, conserved site [PS00518] (74-83)
  IPR018957 Zinc finger, C3HC4 RING-type [PF00097] (59-86)

Secondary structure (DSSP, 8-state):
-----PPP-----------------------SS-S---TT--TTPPP--SS---GGGB-TTT-SBPSS-EE-TTS-EE-HHHHHTT-

Foldseek 3Di:
DDDDDDDDDDDDDDDDDDDDDPDDPPPFDQPDDDPDDDPDD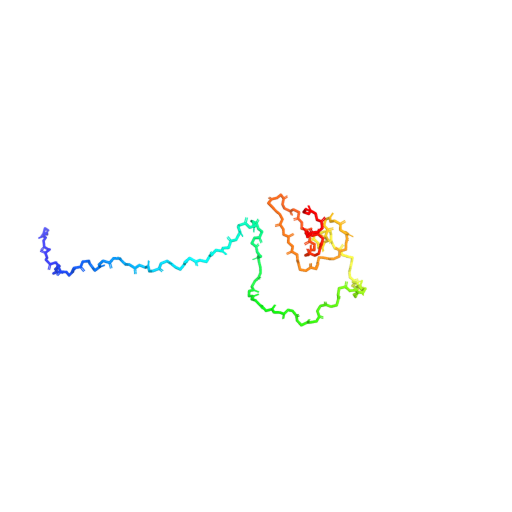DVPDDDDDPDDDDQLQAQPPPRDGAASWTADPVGGIHHPVGVVVVD

Organism: Cervus elaphus hippelaphus (NCBI:txid46360)

pLDDT: mean 70.75, std 23.05, range [29.62, 97.44]

Sequence (87 aa):
MFSSLWNQHTPQKAMAYFEEQGGVPCGFTRQNSGNSISLDFEPDAEYQFVEQLEERYKCAFCRSVLHNPHQTGCGHRFCHHCILSLR

Radius of gyration: 24.76 Å; chains: 1; bounding box: 64×56×38 Å